Protein AF-A0A947UI84-F1 (afdb_monomer_lite)

pLDDT: mean 80.9, std 18.31, range [40.03, 98.12]

Secondary structure (DSSP, 8-state):
---TTSS-HHHHHHS-HHHHTSSTTS-HHHHHHHHHHHHTT---SEEEEE--GGGHHHHHHHHHHH-TTSEEEEEE-TTS-EEEEEEESS-----

Structure (mmCIF, N/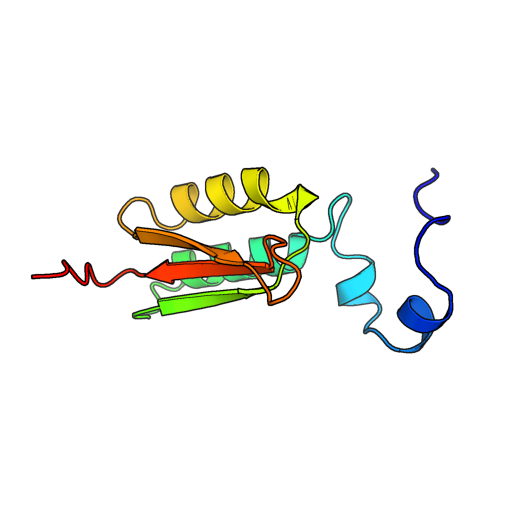CA/C/O backbone):
data_AF-A0A947UI84-F1
#
_entry.id   AF-A0A947UI84-F1
#
loop_
_atom_site.group_PDB
_atom_site.id
_atom_site.type_symbol
_atom_site.label_atom_id
_atom_site.label_alt_id
_atom_site.label_comp_id
_atom_site.label_asym_id
_atom_site.label_entity_id
_atom_site.label_seq_id
_atom_site.pdbx_PDB_ins_code
_atom_site.Cartn_x
_atom_site.Cartn_y
_atom_site.Cartn_z
_atom_site.occupancy
_atom_site.B_iso_or_equiv
_atom_site.auth_seq_id
_atom_site.auth_comp_id
_atom_site.auth_asym_id
_atom_site.auth_atom_id
_atom_site.pdbx_PDB_model_num
ATOM 1 N N . MET A 1 1 ? -5.636 -13.989 -24.448 1.00 40.03 1 MET A N 1
ATOM 2 C CA . MET A 1 1 ? -4.457 -14.837 -24.183 1.00 40.03 1 MET A CA 1
ATOM 3 C C . MET A 1 1 ? -3.210 -14.029 -24.494 1.00 40.03 1 MET A C 1
ATOM 5 O O . MET A 1 1 ? -3.187 -13.468 -25.578 1.00 40.03 1 MET A O 1
ATOM 9 N N . SER A 1 2 ? -2.245 -13.961 -23.567 1.00 41.91 2 SER A N 1
ATOM 10 C CA . SER A 1 2 ? -0.815 -13.622 -23.769 1.00 41.91 2 SER A CA 1
ATOM 11 C C . SER A 1 2 ? -0.253 -12.648 -22.718 1.00 41.91 2 SER A C 1
ATOM 13 O O . SER A 1 2 ? 0.193 -11.568 -23.075 1.00 41.91 2 SER A O 1
ATOM 15 N N . ASP A 1 3 ? -0.184 -13.078 -21.453 1.00 41.16 3 ASP A N 1
ATOM 16 C CA . ASP A 1 3 ? 0.735 -12.498 -20.445 1.00 41.16 3 ASP A CA 1
ATOM 17 C C . ASP A 1 3 ? 1.719 -13.551 -19.887 1.00 41.16 3 ASP A C 1
ATOM 19 O O . ASP A 1 3 ? 2.493 -13.300 -18.974 1.00 41.16 3 ASP A O 1
ATOM 23 N N . ARG A 1 4 ? 1.759 -14.750 -20.485 1.00 45.56 4 ARG A N 1
ATOM 24 C CA . ARG A 1 4 ? 2.601 -15.882 -20.047 1.00 45.56 4 ARG A CA 1
ATOM 25 C C . ARG A 1 4 ? 4.100 -15.743 -20.370 1.00 45.56 4 ARG A C 1
ATOM 27 O O . ARG A 1 4 ? 4.824 -16.723 -20.248 1.00 45.56 4 ARG A O 1
ATOM 34 N N . LYS A 1 5 ? 4.578 -14.583 -20.843 1.00 50.06 5 LYS A N 1
ATOM 35 C CA . LYS A 1 5 ? 5.917 -14.471 -21.464 1.00 50.06 5 LYS A CA 1
ATOM 36 C C . LYS A 1 5 ? 6.910 -13.519 -20.786 1.00 50.06 5 LYS A C 1
ATOM 38 O O . LYS A 1 5 ? 7.935 -13.223 -21.391 1.00 50.06 5 LYS A O 1
ATOM 43 N N . ARG A 1 6 ? 6.652 -13.035 -19.566 1.00 54.75 6 ARG A N 1
ATOM 44 C CA . ARG A 1 6 ? 7.612 -12.178 -18.828 1.00 54.75 6 ARG A CA 1
ATOM 45 C C . ARG A 1 6 ? 7.760 -12.518 -17.344 1.00 54.75 6 ARG A C 1
ATOM 47 O O . ARG A 1 6 ? 8.173 -11.660 -16.578 1.00 54.75 6 ARG A O 1
ATOM 54 N N . ILE A 1 7 ? 7.428 -13.739 -16.946 1.00 57.66 7 ILE A N 1
ATOM 55 C CA . ILE A 1 7 ? 7.779 -14.224 -15.612 1.00 57.66 7 ILE A CA 1
ATOM 56 C C . ILE A 1 7 ? 8.969 -15.155 -15.812 1.00 57.66 7 ILE A C 1
ATOM 58 O O . ILE A 1 7 ? 8.896 -16.066 -16.642 1.00 57.66 7 ILE A O 1
ATOM 62 N N . ASP A 1 8 ? 10.084 -14.837 -15.157 1.00 60.88 8 ASP A N 1
ATOM 63 C CA . ASP A 1 8 ? 11.287 -15.660 -15.215 1.00 60.88 8 ASP A CA 1
ATOM 64 C C . ASP A 1 8 ? 10.973 -17.049 -14.651 1.00 60.88 8 ASP A C 1
ATOM 66 O O . ASP A 1 8 ? 10.147 -17.174 -13.744 1.00 60.88 8 ASP A O 1
ATOM 70 N N . ARG A 1 9 ? 11.587 -18.096 -15.208 1.00 59.19 9 ARG A N 1
ATOM 71 C CA . ARG A 1 9 ? 11.257 -19.483 -14.832 1.00 59.19 9 ARG A CA 1
ATOM 72 C C . ARG A 1 9 ? 11.459 -19.722 -13.336 1.00 59.19 9 ARG A C 1
ATOM 74 O O . ARG A 1 9 ? 10.610 -20.342 -12.710 1.00 59.19 9 ARG A O 1
ATOM 81 N N . ASP A 1 10 ? 12.492 -19.106 -12.772 1.00 57.94 10 ASP A N 1
ATOM 82 C CA . ASP A 1 10 ? 12.805 -19.192 -11.349 1.00 57.94 10 ASP A CA 1
ATOM 83 C C . ASP A 1 10 ? 11.687 -18.593 -10.471 1.00 57.94 10 ASP A C 1
ATOM 85 O O . ASP A 1 10 ? 11.360 -19.136 -9.424 1.00 57.94 10 ASP A O 1
ATOM 89 N N . VAL A 1 11 ? 11.021 -17.516 -10.900 1.00 59.34 11 VAL A N 1
ATOM 90 C CA . VAL A 1 11 ? 9.938 -16.902 -10.106 1.00 59.34 11 VAL A CA 1
ATOM 91 C C . VAL A 1 11 ? 8.706 -17.814 -10.076 1.00 59.34 11 VAL A C 1
ATOM 93 O O . VAL A 1 11 ? 8.078 -17.961 -9.033 1.00 59.34 11 VAL A O 1
ATOM 96 N N . VAL A 1 12 ? 8.391 -18.484 -11.193 1.00 61.00 12 VAL A N 1
ATOM 97 C CA . VAL A 1 12 ? 7.267 -19.439 -11.275 1.00 61.00 12 VAL A CA 1
ATOM 98 C C . VAL A 1 12 ? 7.485 -20.659 -10.378 1.00 61.00 12 VAL A C 1
ATOM 100 O O . VAL A 1 12 ? 6.527 -21.176 -9.803 1.00 61.00 12 VAL A O 1
ATOM 103 N N . ASP A 1 13 ? 8.734 -21.108 -10.267 1.00 61.44 13 ASP A N 1
ATOM 104 C CA . ASP A 1 13 ? 9.083 -22.328 -9.542 1.00 61.44 13 ASP A CA 1
ATOM 105 C C . ASP A 1 13 ? 9.194 -22.106 -8.019 1.00 61.44 13 ASP A C 1
ATOM 107 O O . ASP A 1 13 ? 9.013 -23.058 -7.255 1.00 61.44 13 ASP A O 1
ATOM 111 N N . PHE A 1 14 ? 9.452 -20.870 -7.563 1.00 59.44 14 PHE A N 1
ATOM 112 C CA . PHE A 1 14 ? 9.689 -20.560 -6.144 1.00 59.44 14 PHE A CA 1
ATOM 113 C C . PHE A 1 14 ? 8.621 -19.690 -5.464 1.00 59.44 14 PHE A C 1
ATOM 115 O O . PHE A 1 14 ? 8.502 -19.757 -4.238 1.00 59.44 14 PHE A O 1
ATOM 122 N N . GLU A 1 15 ? 7.828 -18.902 -6.196 1.00 57.09 15 GLU A N 1
ATOM 123 C CA . GLU A 1 15 ? 6.729 -18.145 -5.588 1.00 57.09 15 GLU A CA 1
ATOM 124 C C . GLU A 1 15 ? 5.423 -18.961 -5.534 1.00 57.09 15 GLU A C 1
ATOM 126 O O . GLU A 1 15 ? 5.124 -19.754 -6.435 1.00 57.09 15 GLU A O 1
ATOM 131 N N . PRO A 1 16 ? 4.592 -18.786 -4.486 1.00 62.44 16 PRO A N 1
ATOM 132 C CA . PRO A 1 16 ? 3.267 -19.389 -4.445 1.00 62.44 16 PRO A CA 1
ATOM 133 C C . PRO A 1 16 ? 2.461 -18.997 -5.686 1.00 62.44 16 PRO A C 1
ATOM 135 O O . PRO A 1 16 ? 2.343 -17.816 -6.013 1.00 62.44 16 PRO A O 1
ATOM 138 N N . HIS A 1 17 ? 1.859 -19.980 -6.360 1.00 63.62 17 HIS A N 1
ATOM 139 C CA . HIS A 1 17 ? 1.095 -19.747 -7.592 1.00 63.62 17 HIS A CA 1
ATOM 140 C C . HIS A 1 17 ? -0.010 -18.692 -7.401 1.00 63.62 17 HIS A C 1
ATOM 142 O O . HIS A 1 17 ? -0.254 -17.877 -8.289 1.00 63.62 17 HIS A O 1
ATOM 148 N N . ASP A 1 18 ? -0.628 -18.644 -6.221 1.00 58.59 18 ASP A N 1
ATOM 149 C CA . ASP A 1 18 ? -1.663 -17.658 -5.900 1.00 58.59 18 ASP A CA 1
ATOM 150 C C . ASP A 1 18 ? -1.132 -16.216 -5.810 1.00 58.59 18 ASP A C 1
ATOM 152 O O . ASP A 1 18 ? -1.880 -15.277 -6.075 1.00 58.59 18 ASP A O 1
ATOM 156 N N . ALA A 1 19 ? 0.153 -16.022 -5.492 1.00 60.12 19 ALA A N 1
ATOM 157 C CA . ALA A 1 19 ? 0.810 -14.713 -5.514 1.00 60.12 19 ALA A CA 1
ATOM 158 C C . ALA A 1 19 ? 1.182 -14.293 -6.948 1.00 60.12 19 ALA A C 1
ATOM 160 O O . ALA A 1 19 ? 0.983 -13.143 -7.334 1.00 60.12 19 ALA A O 1
ATOM 161 N N . LEU A 1 20 ? 1.622 -15.253 -7.767 1.00 59.16 20 LEU A N 1
ATOM 162 C CA . LEU A 1 20 ? 1.997 -15.059 -9.173 1.00 59.16 20 LEU A CA 1
ATOM 163 C C . LEU A 1 20 ? 0.813 -14.739 -10.096 1.00 59.16 20 LEU A C 1
ATOM 165 O O . LEU A 1 20 ? 0.955 -13.989 -11.063 1.00 59.16 20 LEU A O 1
ATOM 169 N N . PHE A 1 21 ? -0.355 -15.334 -9.835 1.00 60.62 21 PHE A N 1
ATOM 170 C CA . PHE A 1 21 ? -1.523 -15.263 -10.721 1.00 60.62 21 PHE A CA 1
ATOM 171 C C . PHE A 1 21 ? -2.678 -14.420 -10.157 1.00 60.62 21 PHE A C 1
ATOM 173 O O . PHE A 1 21 ? -3.814 -14.569 -10.615 1.00 60.62 21 PHE A O 1
ATOM 180 N N . ALA A 1 22 ? -2.401 -13.523 -9.200 1.00 59.00 22 ALA A N 1
ATOM 181 C CA . ALA A 1 22 ? -3.358 -12.667 -8.484 1.00 59.00 22 ALA A CA 1
ATOM 182 C C . ALA A 1 22 ? -4.065 -11.597 -9.362 1.00 59.00 22 ALA A C 1
ATOM 184 O O . ALA A 1 22 ? -4.039 -10.397 -9.075 1.00 59.00 22 ALA A O 1
ATOM 185 N N . GLY A 1 23 ? -4.742 -12.022 -10.430 1.00 64.12 23 GLY A N 1
ATOM 186 C CA . GLY A 1 23 ? -5.491 -11.177 -11.361 1.00 64.12 23 GLY A CA 1
ATOM 187 C C . GLY A 1 23 ? -4.645 -10.583 -12.493 1.00 64.12 23 GLY A C 1
ATOM 188 O O . GLY A 1 23 ? -3.440 -10.794 -12.581 1.00 64.12 23 GLY A O 1
ATOM 189 N N . ARG A 1 24 ? -5.291 -9.818 -13.392 1.00 65.25 24 ARG A N 1
ATOM 190 C CA . ARG A 1 24 ? -4.648 -9.231 -14.594 1.00 65.25 24 ARG A CA 1
ATOM 191 C C . ARG A 1 24 ? -3.528 -8.233 -14.281 1.00 65.25 24 ARG A C 1
ATOM 193 O O . ARG A 1 24 ? -2.783 -7.886 -15.188 1.00 65.25 24 ARG A O 1
ATOM 200 N N . ASP A 1 25 ? -3.431 -7.752 -13.046 1.00 74.69 25 ASP A N 1
ATOM 201 C CA . ASP A 1 25 ? -2.406 -6.798 -12.625 1.00 74.69 25 ASP A CA 1
ATOM 202 C C . ASP A 1 25 ? -1.712 -7.150 -11.305 1.00 74.69 25 ASP A C 1
ATOM 204 O O . ASP A 1 25 ? -1.009 -6.301 -10.761 1.00 74.69 25 ASP A O 1
ATOM 208 N N . GLY A 1 26 ? -1.875 -8.381 -10.805 1.00 81.25 26 GLY A N 1
ATOM 209 C CA . GLY A 1 26 ? -1.188 -8.876 -9.605 1.00 81.25 26 GLY A CA 1
ATOM 210 C C . GLY A 1 26 ? -1.659 -8.263 -8.278 1.00 81.25 26 GLY A C 1
ATOM 211 O O . GLY A 1 26 ? -1.016 -8.472 -7.256 1.00 81.25 26 GLY A O 1
ATOM 212 N N . LEU A 1 27 ? -2.754 -7.491 -8.262 1.00 87.38 27 LEU A N 1
ATOM 213 C CA . LEU A 1 27 ? -3.217 -6.773 -7.066 1.00 87.38 27 LEU A CA 1
ATOM 214 C C . LEU A 1 27 ? -4.368 -7.448 -6.316 1.00 87.38 27 LEU A C 1
ATOM 216 O O . LEU A 1 27 ? -4.796 -6.912 -5.297 1.00 87.38 27 LEU A O 1
ATOM 220 N N . ALA A 1 28 ? -4.872 -8.601 -6.767 1.00 87.81 28 ALA A N 1
ATOM 221 C CA . ALA A 1 28 ? -6.074 -9.205 -6.182 1.00 87.81 28 ALA A CA 1
ATOM 222 C C . ALA A 1 28 ? -5.931 -9.498 -4.675 1.00 87.81 28 ALA A C 1
ATOM 224 O O . ALA A 1 28 ? -6.869 -9.272 -3.911 1.00 87.81 28 ALA A O 1
ATOM 225 N N . LEU A 1 29 ? -4.746 -9.934 -4.231 1.00 88.12 29 LEU A N 1
ATOM 226 C CA . LEU A 1 29 ? -4.472 -10.171 -2.810 1.00 88.12 29 LEU A CA 1
ATOM 227 C C . LEU A 1 29 ? -4.500 -8.870 -2.001 1.00 88.12 29 LEU A C 1
ATOM 229 O O . LEU A 1 29 ? -5.107 -8.824 -0.933 1.00 88.12 29 LEU A O 1
ATOM 233 N N . ILE A 1 30 ? -3.908 -7.795 -2.532 1.00 91.81 30 ILE A N 1
ATOM 234 C CA . ILE A 1 30 ? -3.918 -6.485 -1.874 1.00 91.81 30 ILE A CA 1
ATOM 235 C C . ILE A 1 30 ? -5.339 -5.901 -1.849 1.00 91.81 30 ILE A C 1
ATOM 237 O O . ILE A 1 30 ? -5.756 -5.346 -0.836 1.00 91.81 30 ILE A O 1
ATOM 241 N N . GLU A 1 31 ? -6.114 -6.060 -2.923 1.00 91.62 31 GLU A N 1
ATOM 242 C CA . GLU A 1 31 ? -7.525 -5.660 -2.974 1.00 91.62 31 GLU A CA 1
ATOM 243 C C . GLU A 1 31 ? -8.358 -6.373 -1.910 1.00 91.62 31 GLU A C 1
ATOM 245 O O . GLU A 1 31 ? -9.044 -5.707 -1.132 1.00 91.62 31 GLU A O 1
ATOM 250 N N . SER A 1 32 ? -8.246 -7.700 -1.823 1.00 91.12 32 SER A N 1
ATOM 251 C CA . SER A 1 32 ? -8.938 -8.492 -0.804 1.00 91.12 32 SER A CA 1
ATOM 252 C C . SER A 1 32 ? -8.525 -8.073 0.608 1.00 91.12 32 SER A C 1
ATOM 254 O O . SER A 1 32 ? -9.378 -7.891 1.474 1.00 91.12 32 SER A O 1
ATOM 256 N N . PHE A 1 33 ? -7.227 -7.876 0.844 1.00 92.12 33 PHE A N 1
ATOM 257 C CA . PHE A 1 33 ? -6.711 -7.461 2.146 1.00 92.12 33 PHE A CA 1
ATOM 258 C C . PHE A 1 33 ? -7.261 -6.096 2.582 1.00 92.12 33 PHE A C 1
ATOM 260 O O . PHE A 1 33 ? -7.780 -5.958 3.690 1.00 92.12 33 PHE A O 1
ATOM 267 N N . LEU A 1 34 ? -7.215 -5.089 1.703 1.00 92.31 34 LEU A N 1
ATOM 268 C CA . LEU A 1 34 ? -7.721 -3.749 2.013 1.00 92.31 34 LEU A CA 1
ATOM 269 C C . LEU A 1 34 ? -9.241 -3.747 2.231 1.00 92.31 34 LEU A C 1
ATOM 271 O O . LEU A 1 34 ? -9.732 -3.021 3.095 1.00 92.31 34 LEU A O 1
ATOM 275 N N . GLN A 1 35 ? -9.988 -4.571 1.488 1.00 91.00 35 GLN A N 1
ATOM 276 C CA . GLN A 1 35 ? -11.423 -4.760 1.712 1.00 91.00 35 GLN A CA 1
ATOM 277 C C . GLN A 1 35 ? -11.711 -5.395 3.073 1.00 91.00 35 GLN A C 1
ATOM 279 O O . GLN A 1 35 ? -12.613 -4.935 3.771 1.00 91.00 35 GLN A O 1
ATOM 284 N N . GLN A 1 36 ? -10.950 -6.415 3.473 1.00 91.31 36 GLN A N 1
ATOM 285 C CA . GLN A 1 36 ? -11.104 -7.067 4.774 1.00 91.31 36 GLN A CA 1
ATOM 286 C C . GLN A 1 36 ? -10.782 -6.110 5.922 1.00 91.31 36 GLN A C 1
ATOM 288 O O . GLN A 1 36 ? -11.582 -5.994 6.848 1.00 91.31 36 GLN A O 1
ATOM 293 N N . LEU A 1 37 ? -9.669 -5.372 5.838 1.00 90.12 37 LEU A N 1
ATOM 294 C CA . LEU A 1 37 ? -9.313 -4.369 6.843 1.00 90.12 37 LEU A CA 1
ATOM 295 C C . LEU A 1 37 ? -10.412 -3.313 7.016 1.00 90.12 37 LEU A C 1
ATOM 297 O O . LEU A 1 37 ? -10.773 -2.989 8.144 1.00 90.12 37 LEU A O 1
ATOM 301 N N . ALA A 1 38 ? -10.963 -2.807 5.908 1.00 87.69 38 ALA A N 1
ATOM 302 C CA . ALA A 1 38 ? -12.039 -1.821 5.945 1.00 87.69 38 ALA A CA 1
ATOM 303 C C . ALA A 1 38 ? -13.370 -2.410 6.452 1.00 87.69 38 ALA A C 1
ATOM 305 O O . ALA A 1 38 ? -14.106 -1.734 7.163 1.00 87.69 38 ALA A O 1
ATOM 306 N N . SER A 1 39 ? -13.687 -3.661 6.100 1.00 87.44 39 SER A N 1
ATOM 307 C CA . SER A 1 39 ? -14.981 -4.287 6.424 1.00 87.44 39 SER A CA 1
ATOM 308 C C . SER A 1 39 ? -15.067 -4.791 7.863 1.00 87.44 39 SER A C 1
ATOM 310 O O . SER A 1 39 ? -16.144 -4.766 8.451 1.00 87.44 39 SER A O 1
ATOM 312 N N . PHE A 1 40 ? -13.956 -5.258 8.434 1.00 83.06 40 PHE A N 1
ATOM 313 C CA . PHE A 1 40 ? -13.919 -5.778 9.803 1.00 83.06 40 PHE A CA 1
ATOM 314 C C . PHE A 1 40 ? -13.655 -4.695 10.864 1.00 83.06 40 PHE A C 1
ATOM 316 O O . PHE A 1 40 ? -13.485 -5.042 12.030 1.00 83.06 40 PHE A O 1
ATOM 323 N N . ASP A 1 41 ? -13.614 -3.411 10.474 1.00 73.31 41 ASP A N 1
ATOM 324 C CA . ASP A 1 41 ? -13.265 -2.266 11.339 1.00 73.31 41 ASP A CA 1
ATOM 325 C C . ASP A 1 41 ? -12.008 -2.542 12.184 1.00 73.31 41 ASP A C 1
ATOM 327 O O . ASP A 1 41 ? -11.931 -2.267 13.386 1.00 73.31 41 ASP A O 1
ATOM 331 N N . VAL A 1 42 ? -11.012 -3.176 11.554 1.00 79.56 42 VAL A N 1
ATOM 332 C CA . VAL A 1 42 ? -9.776 -3.541 12.243 1.00 79.56 42 VAL A CA 1
ATOM 333 C C . VAL A 1 42 ? -9.057 -2.256 12.610 1.00 79.56 42 VAL A C 1
ATOM 335 O O . VAL A 1 42 ? -8.685 -1.465 11.745 1.00 79.56 42 VAL A O 1
ATOM 338 N N . ARG A 1 43 ? -8.812 -2.060 13.905 1.00 83.75 43 ARG A N 1
ATOM 339 C CA . ARG A 1 43 ? -7.963 -0.966 14.372 1.00 83.75 43 ARG A CA 1
ATOM 340 C C . ARG A 1 43 ? -6.510 -1.308 14.077 1.00 83.75 43 ARG A C 1
ATOM 342 O O . ARG A 1 43 ? -5.950 -2.224 14.671 1.00 83.75 43 ARG A O 1
ATOM 349 N N . PHE A 1 44 ? -5.906 -0.546 13.181 1.00 87.50 44 PHE A N 1
ATOM 350 C CA . PHE A 1 44 ? -4.468 -0.531 12.939 1.00 87.50 44 PHE A CA 1
ATOM 351 C C . PHE A 1 44 ? -3.993 0.916 12.965 1.00 87.50 44 PHE A C 1
ATOM 353 O O . PHE A 1 44 ? -4.808 1.811 12.758 1.00 87.50 44 PHE A O 1
ATOM 360 N N . THR A 1 45 ? -2.706 1.128 13.230 1.00 90.44 45 THR A N 1
ATOM 361 C CA . THR A 1 45 ? -2.059 2.449 13.188 1.00 90.44 45 THR A CA 1
ATOM 362 C C . THR A 1 45 ? -1.378 2.679 11.840 1.00 90.44 45 THR A C 1
ATOM 364 O O . THR A 1 45 ? -1.560 3.726 11.222 1.00 90.44 45 THR A O 1
ATOM 367 N N . SER A 1 46 ? -0.672 1.657 11.343 1.00 92.81 46 SER A N 1
ATOM 368 C CA . SER A 1 46 ? -0.020 1.658 10.033 1.00 92.81 46 SER A CA 1
ATOM 369 C C . SER A 1 46 ? -0.084 0.283 9.363 1.00 92.81 46 SER A C 1
ATOM 371 O O . SER A 1 46 ? 0.021 -0.750 10.026 1.00 92.81 46 SER A O 1
ATOM 373 N N . ALA A 1 47 ? -0.216 0.270 8.037 1.00 94.12 47 ALA A N 1
ATOM 374 C CA . ALA A 1 47 ? -0.083 -0.914 7.192 1.00 94.12 47 ALA A CA 1
ATOM 375 C C . ALA A 1 47 ? 0.949 -0.658 6.086 1.00 94.12 47 ALA A C 1
ATOM 377 O O . ALA A 1 47 ? 0.929 0.400 5.458 1.00 94.12 47 ALA A O 1
ATOM 378 N N . PHE A 1 48 ? 1.822 -1.637 5.831 1.00 96.44 48 PHE A N 1
ATOM 379 C CA . PHE A 1 48 ? 2.881 -1.562 4.822 1.00 96.44 48 PHE A CA 1
ATOM 380 C C . PHE A 1 48 ? 2.703 -2.681 3.803 1.00 96.44 48 PHE A C 1
ATOM 382 O O . PHE A 1 48 ? 2.649 -3.853 4.170 1.00 96.44 48 PHE A O 1
ATOM 389 N N . LEU A 1 49 ? 2.610 -2.316 2.527 1.00 95.44 49 LEU A N 1
ATOM 390 C CA . LEU A 1 49 ? 2.339 -3.243 1.433 1.00 95.44 49 LEU A CA 1
ATOM 391 C C . LEU A 1 49 ? 3.433 -3.134 0.378 1.00 95.44 49 LEU A C 1
ATOM 393 O O . LEU A 1 49 ? 3.638 -2.054 -0.177 1.00 95.44 49 LEU A O 1
ATOM 397 N N . GLU A 1 50 ? 4.128 -4.239 0.114 1.00 95.00 50 GLU A N 1
ATOM 398 C CA . GLU A 1 50 ? 5.077 -4.335 -0.998 1.00 95.00 50 GLU A CA 1
ATOM 399 C C . GLU A 1 50 ? 4.323 -4.396 -2.331 1.00 95.00 50 GLU A C 1
ATOM 401 O O . GLU A 1 50 ? 3.209 -4.923 -2.396 1.00 95.00 50 GLU A O 1
ATOM 406 N N . PHE A 1 51 ? 4.887 -3.775 -3.367 1.00 93.38 51 PHE A N 1
ATOM 407 C CA . PHE A 1 51 ? 4.301 -3.755 -4.700 1.00 93.38 51 PHE A CA 1
ATOM 408 C C . PHE A 1 51 ? 5.312 -3.371 -5.791 1.00 93.38 51 PHE A C 1
ATOM 410 O O . PHE A 1 51 ? 6.336 -2.733 -5.531 1.00 93.38 51 PHE A O 1
ATOM 417 N N . ASP A 1 52 ? 4.963 -3.642 -7.051 1.00 91.94 52 ASP A N 1
ATOM 418 C CA . ASP A 1 52 ? 5.773 -3.269 -8.209 1.00 91.94 52 ASP A CA 1
ATOM 419 C C . ASP A 1 52 ? 5.503 -1.839 -8.715 1.00 91.94 52 ASP A C 1
ATOM 421 O O . ASP A 1 52 ? 4.349 -1.422 -8.848 1.00 91.94 52 ASP A O 1
ATOM 425 N N . PRO A 1 53 ? 6.528 -1.076 -9.152 1.00 94.56 53 PRO A N 1
ATOM 426 C CA . PRO A 1 53 ? 6.375 0.331 -9.536 1.00 94.56 53 PRO A CA 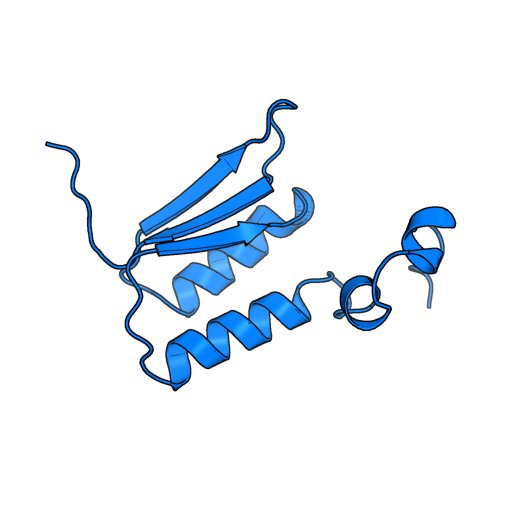1
ATOM 427 C C . PRO A 1 53 ? 5.197 0.671 -10.476 1.00 94.56 53 PRO A C 1
ATOM 429 O O . PRO A 1 53 ? 4.526 1.680 -10.216 1.00 94.56 53 PRO A O 1
ATOM 432 N N . PRO A 1 54 ? 4.875 -0.121 -11.523 1.00 93.69 54 PRO A N 1
ATOM 433 C CA . PRO A 1 54 ? 3.730 0.148 -12.400 1.00 93.69 54 PRO A CA 1
ATOM 434 C C . PRO A 1 54 ? 2.372 0.179 -11.678 1.00 93.69 54 PRO A C 1
ATOM 436 O O . PRO A 1 54 ? 1.449 0.853 -12.134 1.00 93.69 54 PRO A O 1
ATOM 439 N N . GLN A 1 55 ? 2.246 -0.489 -10.529 1.00 93.62 55 GLN A N 1
ATOM 440 C CA . GLN A 1 55 ? 1.008 -0.571 -9.753 1.00 93.62 55 GLN A CA 1
ATOM 441 C C . GLN A 1 55 ? 0.755 0.675 -8.881 1.00 93.62 55 GLN A C 1
ATOM 443 O O . GLN A 1 55 ? -0.362 0.852 -8.387 1.00 93.62 55 GLN A O 1
ATOM 448 N N . THR A 1 56 ? 1.739 1.581 -8.732 1.00 95.38 56 THR A N 1
ATOM 449 C CA . THR A 1 56 ? 1.693 2.741 -7.809 1.00 95.38 56 THR A CA 1
ATOM 450 C C . THR A 1 56 ? 0.365 3.507 -7.868 1.00 95.38 56 THR A C 1
ATOM 452 O O . THR A 1 56 ? -0.251 3.787 -6.840 1.00 95.38 56 THR A O 1
ATOM 455 N N . ALA A 1 57 ? -0.076 3.893 -9.070 1.00 95.75 57 ALA A N 1
ATOM 456 C CA . ALA A 1 57 ? -1.251 4.749 -9.236 1.00 95.75 57 ALA A CA 1
ATOM 457 C C . ALA A 1 57 ? -2.551 4.029 -8.849 1.00 95.75 57 ALA A C 1
ATOM 459 O O . ALA A 1 57 ? -3.426 4.627 -8.214 1.00 95.75 57 ALA A O 1
ATOM 460 N N . LYS A 1 58 ? -2.672 2.742 -9.204 1.00 94.50 58 LYS A N 1
ATOM 461 C CA . LYS A 1 58 ? -3.841 1.927 -8.865 1.00 94.50 58 LYS A CA 1
ATOM 462 C C . LYS A 1 58 ? -3.898 1.665 -7.360 1.00 94.50 58 LYS A C 1
ATOM 464 O O . LYS A 1 58 ? -4.944 1.905 -6.763 1.00 94.50 58 LYS A O 1
ATOM 469 N N . LEU A 1 59 ? -2.776 1.286 -6.749 1.00 94.75 59 LEU A N 1
ATOM 470 C CA . LEU A 1 59 ? -2.681 1.040 -5.309 1.00 94.75 59 LEU A CA 1
ATOM 471 C C . LEU A 1 59 ? -2.992 2.275 -4.474 1.00 94.75 59 LEU A C 1
ATOM 473 O O . LEU A 1 59 ? -3.772 2.207 -3.529 1.00 94.75 59 LEU A O 1
ATOM 477 N N . ARG A 1 60 ? -2.462 3.434 -4.874 1.00 96.19 60 ARG A N 1
ATOM 478 C CA . ARG A 1 60 ? -2.820 4.707 -4.251 1.00 96.19 60 ARG A CA 1
ATOM 479 C C . ARG A 1 60 ? -4.327 4.945 -4.303 1.00 96.19 60 ARG A C 1
ATOM 481 O O . ARG A 1 60 ? -4.913 5.261 -3.279 1.00 96.19 60 ARG A O 1
ATOM 488 N N . ARG A 1 61 ? -4.966 4.804 -5.468 1.00 95.94 61 ARG A N 1
ATOM 489 C CA . ARG A 1 61 ? -6.420 5.005 -5.589 1.00 95.94 61 ARG A CA 1
ATOM 490 C C . ARG A 1 61 ? -7.193 4.049 -4.679 1.00 95.94 61 ARG A C 1
ATOM 492 O O . ARG A 1 61 ? -8.061 4.504 -3.948 1.00 95.94 61 ARG A O 1
ATOM 499 N N . LEU A 1 62 ? -6.832 2.770 -4.698 1.00 95.00 62 LEU A N 1
ATOM 500 C CA . LEU A 1 62 ? -7.451 1.733 -3.881 1.00 95.00 62 LEU A CA 1
ATOM 501 C C . LEU A 1 62 ? -7.356 2.057 -2.383 1.00 95.00 62 LEU A C 1
ATOM 503 O O . LEU A 1 62 ? -8.375 2.096 -1.705 1.00 95.00 62 LEU A O 1
ATOM 507 N N . ALA A 1 63 ? -6.164 2.405 -1.895 1.00 95.00 63 ALA A N 1
ATOM 508 C CA . ALA A 1 63 ? -5.957 2.779 -0.501 1.00 95.00 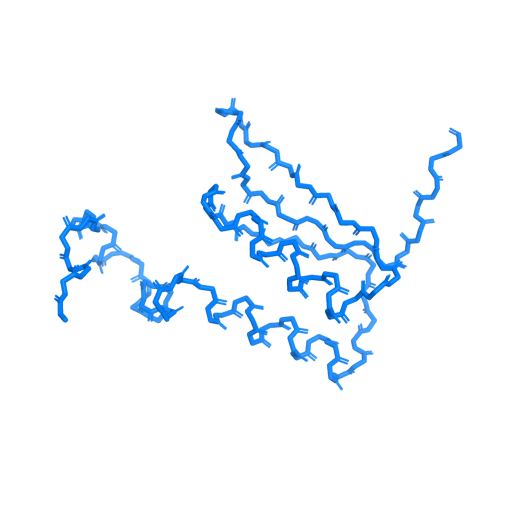63 ALA A CA 1
ATOM 509 C C . ALA A 1 63 ? -6.750 4.032 -0.090 1.00 95.00 63 ALA A C 1
ATOM 511 O O . ALA A 1 63 ? -7.356 4.030 0.977 1.00 95.00 63 ALA A O 1
ATOM 512 N N . ARG A 1 64 ? -6.822 5.075 -0.940 1.00 95.25 64 ARG A N 1
ATOM 513 C CA . ARG A 1 64 ? -7.660 6.267 -0.665 1.00 95.25 64 ARG A CA 1
ATOM 514 C C . ARG A 1 64 ? -9.144 5.910 -0.600 1.00 95.25 64 ARG A C 1
ATOM 516 O O . ARG A 1 64 ? -9.866 6.479 0.210 1.00 95.25 64 ARG A O 1
ATOM 523 N N . SER A 1 65 ? -9.605 5.011 -1.468 1.00 94.56 65 SER A N 1
ATOM 524 C CA . SER A 1 65 ? -10.999 4.566 -1.475 1.00 94.56 65 SER A CA 1
ATOM 525 C C . SER A 1 65 ? -11.346 3.747 -0.231 1.00 94.56 65 SER A C 1
ATOM 527 O O . SER A 1 65 ? -12.424 3.942 0.320 1.00 94.56 65 SER A O 1
ATOM 529 N N . SER A 1 66 ? -10.441 2.877 0.229 1.00 93.25 66 SER A N 1
ATOM 530 C CA . SER A 1 66 ? -10.638 2.071 1.441 1.00 93.25 66 SER A CA 1
ATOM 531 C C . SER A 1 66 ? -10.498 2.885 2.730 1.00 93.25 66 SER A C 1
ATOM 533 O O . SER A 1 66 ? -11.261 2.675 3.667 1.00 93.25 66 SER A O 1
ATOM 535 N N . PHE A 1 67 ? -9.562 3.840 2.776 1.00 93.12 67 PHE A N 1
ATOM 536 C CA . PHE A 1 67 ? -9.251 4.635 3.968 1.00 93.12 67 PHE A CA 1
ATOM 537 C C . PHE A 1 67 ? -9.173 6.138 3.638 1.00 93.12 67 PHE A C 1
ATOM 539 O O . PHE A 1 67 ? -8.081 6.707 3.579 1.00 93.12 67 PHE A O 1
ATOM 546 N N . PRO A 1 68 ? -10.316 6.831 3.458 1.00 92.50 68 PRO A N 1
ATOM 547 C CA . PRO A 1 68 ? -10.342 8.220 2.975 1.00 92.50 68 PRO A CA 1
ATOM 548 C C . PRO A 1 68 ? -9.657 9.252 3.880 1.00 92.50 68 PRO A C 1
ATOM 550 O O . PRO A 1 68 ? -9.369 10.361 3.436 1.00 92.50 68 PRO A O 1
ATOM 553 N N . ARG A 1 69 ? -9.444 8.915 5.158 1.00 91.56 69 ARG A N 1
ATOM 554 C CA . ARG A 1 69 ? -8.816 9.790 6.161 1.00 91.56 69 ARG A CA 1
ATOM 555 C C . ARG A 1 69 ? -7.368 9.414 6.487 1.00 91.56 69 ARG A C 1
ATOM 557 O O . ARG A 1 69 ? -6.748 10.131 7.263 1.00 91.56 69 ARG A O 1
ATOM 564 N N . ALA A 1 70 ? -6.858 8.309 5.944 1.00 92.62 70 ALA A N 1
ATOM 565 C CA . ALA A 1 70 ? -5.495 7.868 6.204 1.00 92.62 70 ALA A CA 1
ATOM 566 C C . ALA A 1 70 ? -4.480 8.695 5.404 1.00 92.62 70 ALA A C 1
ATOM 568 O O . ALA A 1 70 ? -4.763 9.134 4.284 1.00 92.62 70 ALA A O 1
ATOM 569 N N . ASP A 1 71 ? -3.280 8.854 5.956 1.00 94.81 71 ASP A N 1
ATOM 570 C CA . ASP A 1 71 ? -2.126 9.301 5.186 1.00 94.81 71 ASP A CA 1
ATOM 571 C C . ASP A 1 71 ? -1.575 8.147 4.338 1.00 94.81 71 ASP A C 1
ATOM 573 O O . ASP A 1 71 ? -1.583 6.987 4.755 1.00 94.81 71 ASP A O 1
ATOM 577 N N . ILE A 1 72 ? -1.156 8.458 3.108 1.00 96.00 72 ILE A N 1
ATOM 578 C CA . ILE A 1 72 ? -0.772 7.460 2.103 1.00 96.00 72 ILE A CA 1
ATOM 579 C C . ILE A 1 72 ? 0.550 7.850 1.451 1.00 96.00 72 ILE A C 1
ATOM 581 O O . ILE A 1 72 ? 0.603 8.645 0.495 1.00 96.00 72 ILE A O 1
ATOM 585 N N . ILE A 1 73 ? 1.612 7.200 1.914 1.00 97.25 73 ILE A N 1
ATOM 586 C CA . ILE A 1 73 ? 2.998 7.446 1.515 1.00 97.25 73 ILE A CA 1
ATOM 587 C C . ILE A 1 73 ? 3.484 6.286 0.639 1.00 97.25 73 ILE A C 1
ATOM 589 O O . ILE A 1 73 ? 3.094 5.138 0.817 1.00 97.25 73 ILE A O 1
ATOM 593 N N . VAL A 1 74 ? 4.314 6.592 -0.362 1.00 97.94 74 VAL A N 1
ATOM 594 C CA . VAL A 1 74 ? 5.013 5.562 -1.146 1.00 97.94 74 VAL A CA 1
ATOM 595 C C . VAL A 1 74 ? 6.498 5.711 -0.899 1.00 97.94 74 VAL A C 1
ATOM 597 O O . VAL A 1 74 ? 7.083 6.743 -1.232 1.00 97.94 74 VAL A O 1
ATOM 600 N N . HIS A 1 75 ? 7.086 4.658 -0.354 1.00 98.06 75 HIS A N 1
ATOM 601 C CA . HIS A 1 75 ? 8.507 4.553 -0.087 1.00 98.06 75 HIS A CA 1
ATOM 602 C C . HIS A 1 75 ? 9.232 3.942 -1.276 1.00 98.06 75 HI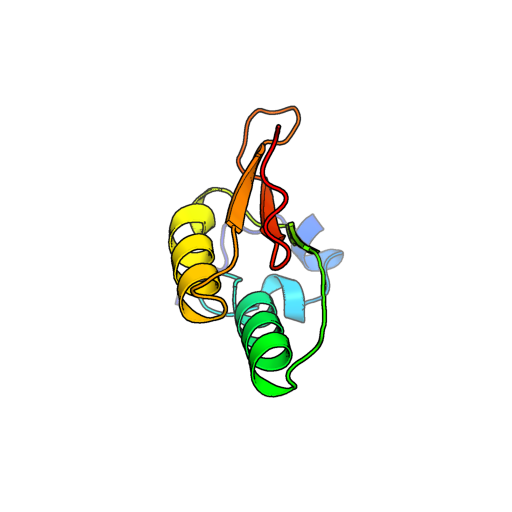S A C 1
ATOM 604 O O . HIS A 1 75 ? 8.707 3.082 -1.996 1.00 98.06 75 HIS A O 1
ATOM 610 N N . LYS A 1 76 ? 10.464 4.407 -1.470 1.00 98.12 76 LYS A N 1
ATOM 611 C CA . LYS A 1 76 ? 11.369 3.889 -2.488 1.00 98.12 76 LYS A CA 1
ATOM 612 C C . LYS A 1 76 ? 12.374 2.931 -1.866 1.00 98.12 76 LYS A C 1
ATOM 614 O O . LYS A 1 76 ? 12.855 3.180 -0.765 1.00 98.12 76 LYS A O 1
ATOM 619 N N . ASP A 1 77 ? 12.727 1.887 -2.601 1.00 96.94 77 ASP A N 1
ATOM 620 C CA . ASP A 1 77 ? 13.845 1.014 -2.254 1.00 96.94 77 ASP A CA 1
ATOM 621 C C . ASP A 1 77 ? 15.211 1.707 -2.469 1.00 96.94 77 ASP A C 1
ATOM 623 O O . ASP A 1 77 ? 15.309 2.864 -2.907 1.00 96.94 77 ASP A O 1
ATOM 627 N N . LEU A 1 78 ? 16.299 0.987 -2.177 1.00 97.00 78 LEU A N 1
ATOM 628 C CA . LEU A 1 78 ? 17.667 1.475 -2.394 1.00 97.00 78 LEU A CA 1
ATOM 629 C C . LEU A 1 78 ? 17.966 1.762 -3.876 1.00 97.00 78 LEU A C 1
ATOM 631 O O . LEU A 1 78 ? 18.762 2.651 -4.176 1.00 97.00 78 LEU A O 1
ATOM 635 N N . ALA A 1 79 ? 17.272 1.083 -4.796 1.00 97.06 79 ALA A N 1
ATOM 636 C CA . ALA A 1 79 ? 17.336 1.317 -6.237 1.00 97.06 79 ALA A CA 1
ATOM 637 C C . ALA A 1 79 ? 16.437 2.484 -6.704 1.00 97.06 79 ALA A C 1
ATOM 639 O O . ALA A 1 79 ? 16.283 2.708 -7.906 1.00 97.06 79 ALA A O 1
ATOM 640 N N . LYS A 1 80 ? 15.864 3.255 -5.767 1.00 97.00 80 LYS A N 1
ATOM 641 C CA . LYS A 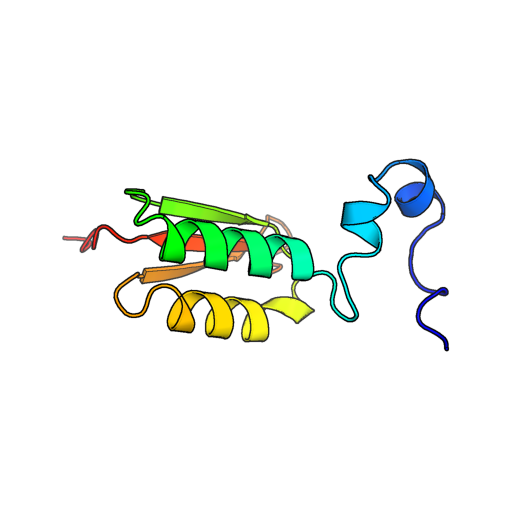1 80 ? 14.997 4.421 -6.005 1.00 97.00 80 LYS A CA 1
ATOM 642 C C . LYS A 1 80 ? 13.688 4.091 -6.729 1.00 97.00 80 LYS A C 1
ATOM 644 O O . LYS A 1 80 ? 13.061 4.993 -7.296 1.00 97.00 80 LYS A O 1
ATOM 649 N N . ARG A 1 81 ? 13.243 2.837 -6.675 1.00 97.38 81 ARG A N 1
ATOM 650 C CA . ARG A 1 81 ? 11.969 2.382 -7.238 1.00 97.38 81 ARG A CA 1
ATOM 651 C C . ARG A 1 81 ? 10.898 2.384 -6.161 1.00 97.38 81 ARG A C 1
ATOM 653 O O . ARG A 1 81 ? 11.172 2.029 -5.022 1.00 97.38 81 ARG A O 1
ATOM 660 N N . ASN A 1 82 ? 9.684 2.794 -6.522 1.00 97.94 82 ASN A N 1
ATOM 661 C CA . ASN A 1 82 ? 8.532 2.680 -5.629 1.00 97.94 82 ASN A CA 1
ATOM 662 C C . ASN A 1 82 ? 8.337 1.208 -5.268 1.00 97.94 82 ASN A C 1
ATOM 664 O O . ASN A 1 82 ? 8.260 0.389 -6.182 1.00 97.94 82 ASN A O 1
ATOM 668 N N . ARG A 1 83 ? 8.297 0.898 -3.972 1.00 97.50 83 ARG A N 1
ATOM 669 C CA . ARG A 1 83 ? 8.294 -0.495 -3.518 1.00 97.50 83 ARG A CA 1
ATOM 670 C C . ARG A 1 83 ? 7.349 -0.764 -2.359 1.00 97.50 83 ARG A C 1
ATOM 672 O O . ARG A 1 83 ? 6.831 -1.864 -2.270 1.00 97.50 83 ARG A O 1
ATOM 679 N N . VAL A 1 84 ? 7.107 0.216 -1.487 1.00 98.00 84 VAL A N 1
ATOM 680 C CA . VAL A 1 84 ? 6.219 0.029 -0.330 1.00 98.00 84 VAL A CA 1
ATOM 681 C C . VAL A 1 84 ? 5.188 1.144 -0.258 1.00 98.00 84 VAL A C 1
ATOM 683 O O . VAL A 1 84 ? 5.534 2.322 -0.347 1.00 98.00 84 VAL A O 1
ATOM 686 N N . LEU A 1 85 ? 3.917 0.773 -0.125 1.00 97.75 85 LEU A N 1
ATOM 687 C CA . LEU A 1 85 ? 2.818 1.677 0.186 1.00 97.75 85 LEU A CA 1
ATOM 688 C C . LEU A 1 85 ? 2.586 1.628 1.696 1.00 97.75 85 LEU A C 1
ATOM 690 O O . LEU A 1 85 ? 2.320 0.558 2.236 1.00 97.75 85 LEU A O 1
ATOM 694 N N . GLU A 1 86 ? 2.667 2.776 2.355 1.00 97.31 86 GLU A N 1
ATOM 695 C CA . GLU A 1 86 ? 2.271 2.946 3.751 1.00 97.31 86 GLU A CA 1
ATOM 696 C C . GLU A 1 86 ? 0.881 3.585 3.814 1.00 97.31 86 GLU A C 1
ATOM 698 O O . GLU A 1 86 ? 0.609 4.562 3.108 1.00 97.31 86 GLU A O 1
ATOM 703 N N . ILE A 1 87 ? 0.018 3.029 4.662 1.00 95.88 87 ILE A N 1
ATOM 704 C CA . ILE A 1 87 ? -1.294 3.573 5.015 1.00 95.88 87 ILE A CA 1
ATOM 705 C C . ILE A 1 87 ? -1.287 3.810 6.520 1.00 95.88 87 ILE A C 1
ATOM 707 O O . ILE A 1 87 ? -1.245 2.836 7.270 1.00 95.88 87 ILE A O 1
ATOM 711 N N . SER A 1 88 ? -1.362 5.068 6.945 1.00 94.19 88 SER A N 1
ATOM 712 C CA . SER A 1 88 ? -1.333 5.451 8.360 1.00 94.19 88 SER A CA 1
ATOM 713 C C . SER A 1 88 ? -2.644 6.132 8.756 1.00 94.19 88 SER A C 1
ATOM 715 O O . SER A 1 88 ? -3.040 7.146 8.185 1.00 94.19 88 SER A O 1
ATOM 717 N N . THR A 1 89 ? -3.369 5.522 9.689 1.00 87.94 89 THR A N 1
ATOM 718 C CA . THR A 1 89 ? -4.706 5.942 10.161 1.00 87.94 89 THR A CA 1
ATOM 719 C C . THR A 1 89 ? -4.623 6.885 11.356 1.00 87.94 89 THR A C 1
ATOM 721 O O . THR A 1 89 ? -5.513 7.717 11.544 1.00 87.94 89 THR A O 1
ATOM 724 N N . ASP A 1 90 ? -3.532 6.804 12.116 1.00 75.94 90 ASP A N 1
ATOM 725 C CA . ASP A 1 90 ? -3.153 7.822 13.078 1.00 75.94 90 ASP A CA 1
ATOM 726 C C . ASP A 1 90 ? -2.464 8.953 12.325 1.00 75.94 90 ASP A C 1
ATOM 728 O O . ASP A 1 90 ? -1.425 8.772 11.687 1.00 75.94 90 ASP A O 1
ATOM 732 N N . VAL A 1 91 ? -3.046 10.149 12.388 1.00 57.31 91 VAL A N 1
ATOM 733 C CA . VAL A 1 91 ? -2.402 11.345 11.849 1.00 57.31 91 VAL A CA 1
ATOM 734 C C . VAL A 1 91 ? -1.209 11.671 12.748 1.00 57.31 91 VAL A C 1
ATOM 736 O O . VAL A 1 91 ? -1.332 1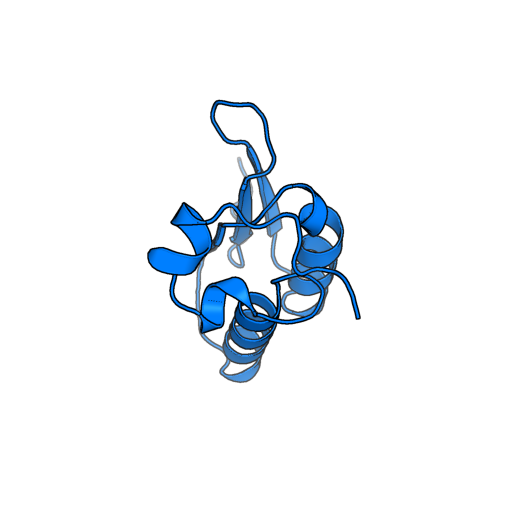2.456 13.689 1.00 57.31 91 VAL A O 1
ATOM 739 N N . ILE A 1 92 ? -0.042 11.092 12.465 1.00 50.41 92 ILE A N 1
ATOM 740 C CA . ILE A 1 92 ? 1.222 11.586 13.006 1.00 50.41 92 ILE A CA 1
ATOM 741 C C . ILE A 1 92 ? 1.477 12.914 12.295 1.00 50.41 92 ILE A C 1
ATOM 743 O O . ILE A 1 92 ? 2.078 12.962 11.227 1.00 50.41 92 ILE A O 1
ATOM 747 N N . ARG A 1 93 ? 0.953 14.013 12.847 1.00 42.47 93 ARG A N 1
ATOM 748 C CA . ARG A 1 93 ? 1.379 15.349 12.423 1.00 42.47 93 ARG A CA 1
ATOM 749 C C . ARG A 1 93 ? 2.833 15.498 12.867 1.00 42.47 93 ARG A C 1
ATOM 751 O O . ARG A 1 93 ? 3.066 15.450 14.076 1.00 42.47 93 ARG A O 1
ATOM 758 N N . PRO A 1 94 ? 3.803 15.670 11.955 1.00 43.25 94 PRO A N 1
ATOM 759 C CA . PRO A 1 94 ? 5.126 16.096 12.370 1.00 43.25 94 PRO A CA 1
ATOM 760 C C . PRO A 1 94 ? 4.974 17.491 12.985 1.00 43.25 94 PRO A C 1
ATOM 762 O O . PRO A 1 94 ? 4.357 18.370 12.378 1.00 43.25 94 PRO A O 1
ATOM 765 N N . SER A 1 95 ? 5.463 17.644 14.213 1.00 42.00 95 SER A N 1
ATOM 766 C CA . SER A 1 95 ? 5.686 18.931 14.880 1.00 42.00 95 SER A CA 1
ATOM 767 C C . SER A 1 95 ? 6.789 19.730 14.201 1.00 42.00 95 SER A C 1
ATOM 769 O O . SER A 1 95 ? 7.784 19.082 13.802 1.00 42.00 95 SER A O 1
#

Foldseek 3Di:
DDPPPPDPPVCCVPDDVCQVCLPPASCVVVLVVLCCCLVVVDDDFKDKDFDFQVCVVVSVVSLCVSQVQWDWDFDADPVRGGTMIMTGNPPPDDD

Radius of gyration: 15.13 Å; chains: 1; bounding box: 33×41×39 Å

Sequence (95 aa):
MSDRKRIDRDVVDFEPHDALFAGRDGLALIESFLQQLASFDVRFTSAFLEFDPPQTAKLRRLARSSFPRADIIVHKDLAKRNRVLEISTDVIRPS